Protein AF-A0A2N2STQ4-F1 (afdb_monomer_lite)

pLDDT: mean 77.31, std 19.45, range [39.5, 97.75]

Radius of gyration: 20.81 Å; chains: 1; bounding box: 50×50×34 Å

Foldseek 3Di:
DDPVVVVVVVVVCCVVVVVVVVVVVVVVVVVVVVPPDPPDPPPDPPDDDDDDDPVPDDDDDFDAQDPPPHTPPDDDDDDDDPPPCSLVVVLVVQVQQQVQHADPVRHTGHHDHDDDDDPPDDCVPRVDDD

Structure (mmCIF, N/CA/C/O backbone):
data_AF-A0A2N2STQ4-F1
#
_entry.id   AF-A0A2N2STQ4-F1
#
loop_
_atom_site.group_PDB
_atom_site.id
_atom_site.type_symbol
_atom_site.label_atom_id
_atom_site.label_alt_id
_atom_site.label_comp_id
_atom_site.label_asym_id
_atom_site.label_entity_id
_atom_site.label_seq_id
_atom_site.pdbx_PDB_ins_code
_atom_site.Cartn_x
_atom_site.Cartn_y
_atom_site.Cartn_z
_atom_site.occupancy
_atom_site.B_iso_or_equiv
_atom_site.auth_seq_id
_atom_site.auth_comp_id
_atom_site.auth_asym_id
_atom_site.auth_atom_id
_atom_site.pdbx_PDB_model_num
ATOM 1 N N . MET A 1 1 ? -26.794 -13.808 -22.632 1.00 52.00 1 MET A N 1
ATOM 2 C CA . MET A 1 1 ? -25.590 -14.658 -22.527 1.00 52.00 1 MET A CA 1
ATOM 3 C C . MET A 1 1 ? -26.031 -16.034 -22.057 1.00 52.00 1 MET A C 1
ATOM 5 O O . MET A 1 1 ? -26.912 -16.090 -21.203 1.00 52.00 1 MET A O 1
ATOM 9 N N . LYS A 1 2 ? -25.560 -17.119 -22.675 1.00 58.38 2 LYS A N 1
ATOM 10 C CA . LYS A 1 2 ? -26.014 -18.488 -22.377 1.00 58.38 2 LYS A CA 1
ATOM 11 C C . LYS A 1 2 ? -25.131 -19.092 -21.279 1.00 58.38 2 LYS A C 1
ATOM 13 O O . LYS A 1 2 ? -23.973 -18.729 -21.148 1.00 58.38 2 LYS A O 1
ATOM 18 N N . LYS A 1 3 ? -25.666 -20.034 -20.495 1.00 57.56 3 LYS A N 1
ATOM 19 C CA . LYS A 1 3 ? -24.936 -20.722 -19.407 1.00 57.56 3 LYS A CA 1
ATOM 20 C C . LYS A 1 3 ? -23.602 -21.338 -19.869 1.00 57.56 3 LYS A C 1
ATOM 22 O O . LYS A 1 3 ? -22.612 -21.254 -19.160 1.00 57.56 3 LYS A O 1
ATOM 27 N N . GLN A 1 4 ? -23.583 -21.865 -21.092 1.00 66.12 4 GLN A N 1
ATOM 28 C CA . GLN A 1 4 ? -22.392 -22.442 -21.725 1.00 66.12 4 GLN A CA 1
ATOM 29 C C . GLN A 1 4 ? -21.242 -21.431 -21.881 1.00 66.12 4 GLN A C 1
ATOM 31 O O . GLN A 1 4 ? -20.084 -21.822 -21.799 1.00 66.12 4 GLN A O 1
ATOM 36 N N . ASP A 1 5 ? -21.555 -20.140 -22.033 1.00 66.00 5 ASP A N 1
ATOM 37 C CA . ASP A 1 5 ? -20.549 -19.080 -22.162 1.00 66.00 5 ASP A CA 1
ATOM 38 C C . ASP A 1 5 ? -19.844 -18.817 -20.814 1.00 66.00 5 ASP A C 1
ATOM 40 O O . ASP A 1 5 ? -18.651 -18.526 -20.780 1.00 66.00 5 ASP A O 1
ATOM 44 N N . TYR A 1 6 ? -20.565 -18.961 -19.691 1.00 62.28 6 TYR A N 1
ATOM 45 C CA . TYR A 1 6 ? -20.003 -18.820 -18.342 1.00 62.28 6 TYR A CA 1
ATOM 46 C C . TYR A 1 6 ? -19.115 -19.997 -17.958 1.00 62.28 6 TYR A C 1
ATOM 48 O O . TYR A 1 6 ? -18.036 -19.787 -17.413 1.00 62.28 6 TYR A O 1
ATOM 56 N N . ASP A 1 7 ? -19.564 -21.218 -18.247 1.00 62.47 7 ASP A N 1
ATOM 57 C CA . ASP A 1 7 ? -18.818 -22.428 -17.901 1.00 62.47 7 ASP A CA 1
ATOM 58 C C . ASP A 1 7 ? -17.476 -22.468 -18.661 1.00 62.47 7 ASP A C 1
ATOM 60 O O . ASP A 1 7 ? -16.446 -22.808 -18.084 1.00 62.47 7 ASP A O 1
ATOM 64 N N . HIS A 1 8 ? -17.464 -22.021 -19.923 1.00 59.31 8 HIS A N 1
ATOM 65 C CA . HIS A 1 8 ? -16.242 -21.881 -20.719 1.00 59.31 8 HIS A CA 1
ATOM 66 C C . HIS A 1 8 ? -15.305 -20.788 -20.179 1.00 59.31 8 HIS A C 1
ATOM 68 O O . HIS A 1 8 ? -14.098 -20.995 -20.111 1.00 59.31 8 HIS A O 1
ATOM 74 N N . PHE A 1 9 ? -15.843 -19.631 -19.777 1.00 59.94 9 PHE A N 1
ATOM 75 C CA . PHE A 1 9 ? -15.049 -18.534 -19.210 1.00 59.94 9 PHE A CA 1
ATOM 76 C C . PHE A 1 9 ? -14.458 -18.880 -17.833 1.00 59.94 9 PHE A C 1
ATOM 78 O O . PHE A 1 9 ? -13.322 -18.531 -17.530 1.00 59.94 9 PHE A O 1
ATOM 85 N N . ALA A 1 10 ? -15.213 -19.588 -16.991 1.00 57.41 10 ALA A N 1
ATOM 86 C CA . ALA A 1 10 ? -14.730 -20.054 -15.695 1.00 57.41 10 ALA A CA 1
ATOM 87 C C . ALA A 1 10 ? -13.633 -21.122 -15.844 1.00 57.41 10 ALA A C 1
ATOM 89 O O . ALA A 1 10 ? -12.653 -21.082 -15.105 1.00 57.41 10 ALA A O 1
ATOM 90 N N . ALA A 1 11 ? -13.771 -22.031 -16.816 1.00 57.22 11 ALA A N 1
ATOM 91 C CA . ALA A 1 11 ? -12.744 -23.023 -17.126 1.00 57.22 11 ALA A CA 1
ATOM 92 C C . ALA A 1 11 ? -11.460 -22.373 -17.665 1.00 57.22 11 ALA A C 1
ATOM 94 O O . ALA A 1 11 ? -10.374 -22.711 -17.203 1.00 57.22 11 ALA A O 1
ATOM 95 N N . SER A 1 12 ? -11.574 -21.385 -18.563 1.00 59.03 12 SER A N 1
ATOM 96 C CA . SER A 1 12 ? -10.399 -20.675 -19.084 1.00 59.03 12 SER A CA 1
ATOM 97 C C . SER A 1 12 ? -9.671 -19.873 -18.003 1.00 59.03 12 SER A C 1
ATOM 99 O O . SER A 1 12 ? -8.452 -19.802 -18.021 1.00 59.03 12 SER A O 1
ATOM 101 N N . LEU A 1 13 ? -10.392 -19.309 -17.025 1.00 53.03 13 LEU A N 1
ATOM 102 C CA . LEU A 1 13 ? -9.774 -18.610 -15.893 1.00 53.03 13 LEU A CA 1
ATOM 103 C C . LEU A 1 13 ? -8.970 -19.542 -14.978 1.00 53.03 13 LEU A C 1
ATOM 105 O O . LEU A 1 13 ? -7.939 -19.124 -14.461 1.00 53.03 13 LEU A O 1
ATOM 109 N N . ASP A 1 14 ? -9.430 -20.774 -14.754 1.00 56.66 14 ASP A N 1
ATOM 110 C CA . ASP A 1 14 ? -8.704 -21.760 -13.940 1.00 56.66 14 ASP A CA 1
ATOM 111 C C . ASP A 1 14 ? -7.473 -22.312 -14.680 1.00 56.66 14 ASP A C 1
ATOM 113 O O . ASP A 1 14 ? -6.420 -22.505 -14.068 1.00 56.66 14 ASP A O 1
ATOM 117 N N . GLU A 1 15 ? -7.572 -22.489 -16.005 1.00 64.75 15 GLU A N 1
ATOM 118 C CA . GLU A 1 15 ? -6.439 -22.843 -16.870 1.00 64.75 15 GLU A CA 1
ATOM 119 C C . GLU A 1 15 ? -5.387 -21.722 -16.924 1.00 64.75 15 GLU A C 1
ATOM 121 O O . GLU A 1 15 ? -4.203 -21.994 -16.716 1.00 64.75 15 GLU A O 1
ATOM 126 N N . ASP A 1 16 ? -5.811 -20.468 -17.115 1.00 58.09 16 ASP A N 1
ATOM 127 C CA . ASP A 1 16 ? -4.925 -19.298 -17.182 1.00 58.09 16 ASP A CA 1
ATOM 128 C C . ASP A 1 16 ? -4.283 -18.975 -15.824 1.00 58.09 16 ASP A C 1
ATOM 130 O O . ASP A 1 16 ? -3.111 -18.605 -15.753 1.00 58.09 16 ASP A O 1
ATOM 134 N N . ALA A 1 17 ? -5.032 -19.114 -14.726 1.00 56.28 17 ALA A N 1
ATOM 135 C CA . ALA A 1 17 ? -4.533 -18.838 -13.379 1.00 56.28 17 ALA A CA 1
ATOM 136 C C . ALA A 1 17 ? -3.776 -20.027 -12.757 1.00 56.28 17 ALA A C 1
ATOM 138 O O . ALA A 1 17 ? -3.141 -19.872 -11.710 1.00 56.28 17 ALA A O 1
ATOM 139 N N . GLY A 1 18 ? -3.849 -21.219 -13.364 1.00 48.47 18 GLY A N 1
ATOM 140 C CA . GLY A 1 18 ? -3.176 -22.431 -12.897 1.00 48.47 18 GLY A CA 1
ATOM 141 C C . GLY A 1 18 ? -3.573 -22.866 -11.480 1.00 48.47 18 GLY A C 1
ATOM 142 O O . GLY A 1 18 ? -2.805 -23.576 -10.823 1.00 48.47 18 GLY A O 1
ATOM 143 N N . ILE A 1 19 ? -4.742 -22.446 -10.982 1.00 56.47 19 ILE A N 1
ATOM 144 C CA . ILE A 1 19 ? -5.133 -22.591 -9.569 1.00 56.47 19 ILE A CA 1
ATOM 145 C C . ILE A 1 19 ? -5.331 -24.068 -9.224 1.00 56.47 19 ILE A C 1
ATOM 147 O O . ILE A 1 19 ? -4.761 -24.545 -8.239 1.00 56.47 19 ILE A O 1
ATOM 151 N N . ALA A 1 20 ? -6.043 -24.830 -10.058 1.00 53.09 20 ALA A N 1
ATOM 152 C CA . ALA A 1 20 ? -6.180 -26.276 -9.877 1.00 53.09 20 ALA A CA 1
ATOM 153 C C . ALA A 1 20 ? -4.830 -27.020 -9.913 1.00 53.09 20 ALA A C 1
ATOM 155 O O . ALA A 1 20 ? -4.605 -27.957 -9.138 1.00 53.09 20 ALA A O 1
ATOM 156 N N . GLY A 1 21 ? -3.898 -26.588 -10.771 1.00 51.28 21 GLY A N 1
ATOM 157 C CA . GLY A 1 21 ? -2.543 -27.143 -10.851 1.00 51.28 21 GLY A CA 1
ATOM 158 C C . GLY A 1 21 ? -1.722 -26.880 -9.585 1.00 51.28 21 GLY A C 1
ATOM 159 O O . GLY A 1 21 ? -1.088 -27.796 -9.053 1.00 51.28 21 GLY A O 1
ATOM 160 N N . ALA A 1 22 ? -1.793 -25.656 -9.057 1.00 50.97 22 ALA A N 1
ATOM 161 C CA . ALA A 1 22 ? -1.148 -25.248 -7.810 1.00 50.97 22 ALA A CA 1
ATOM 162 C C . ALA A 1 22 ? -1.750 -25.955 -6.582 1.00 50.97 22 ALA A C 1
ATOM 164 O O . ALA A 1 22 ? -1.019 -26.416 -5.707 1.00 50.97 22 ALA A O 1
ATOM 165 N N . MET A 1 23 ? -3.072 -26.131 -6.527 1.00 53.09 23 MET A N 1
ATOM 166 C CA . MET A 1 23 ? -3.727 -26.902 -5.464 1.00 53.09 23 MET A CA 1
ATOM 167 C C . MET A 1 23 ? -3.295 -28.374 -5.477 1.00 53.09 23 MET A C 1
ATOM 169 O O . MET A 1 23 ? -3.001 -28.946 -4.425 1.00 53.09 23 MET A O 1
ATOM 173 N N . ASN A 1 24 ? -3.196 -28.984 -6.661 1.00 50.19 24 ASN A N 1
ATOM 174 C CA . ASN A 1 24 ? -2.766 -30.374 -6.806 1.00 50.19 24 ASN A CA 1
ATOM 175 C C . ASN A 1 24 ? -1.285 -30.585 -6.457 1.00 50.19 24 ASN A C 1
ATOM 177 O O . ASN A 1 24 ? -0.946 -31.638 -5.905 1.00 50.19 24 ASN A O 1
ATOM 181 N N . SER A 1 25 ? -0.412 -29.609 -6.731 1.00 48.22 25 SER A N 1
ATOM 182 C CA . SER A 1 25 ? 1.014 -29.668 -6.381 1.00 48.22 25 SER A CA 1
ATOM 183 C C . SER A 1 25 ? 1.257 -29.445 -4.884 1.00 48.22 25 SER A C 1
ATOM 185 O O . SER A 1 25 ? 2.031 -30.189 -4.278 1.00 48.22 25 SER A O 1
ATOM 187 N N . VAL A 1 26 ? 0.519 -28.528 -4.248 1.00 55.16 26 VAL A N 1
ATOM 188 C CA . VAL A 1 26 ? 0.506 -28.348 -2.785 1.00 55.16 26 VAL A CA 1
ATOM 189 C C . VAL A 1 26 ? -0.027 -29.606 -2.094 1.00 55.16 26 VAL A C 1
ATOM 191 O O . VAL A 1 26 ? 0.581 -30.095 -1.142 1.00 55.16 26 VAL A O 1
ATOM 194 N N . ALA A 1 27 ? -1.101 -30.206 -2.616 1.00 51.91 27 ALA A N 1
ATOM 195 C CA . ALA A 1 27 ? -1.614 -31.479 -2.115 1.00 51.91 27 ALA A CA 1
ATOM 196 C C . ALA A 1 27 ? -0.617 -32.636 -2.326 1.00 51.91 27 ALA A C 1
ATOM 198 O O . ALA A 1 27 ? -0.540 -33.535 -1.492 1.00 51.91 27 ALA A O 1
ATOM 199 N N . ALA A 1 28 ? 0.175 -32.629 -3.406 1.00 50.25 28 ALA A N 1
ATOM 200 C CA . ALA A 1 28 ? 1.233 -33.617 -3.636 1.00 50.25 28 ALA A CA 1
ATOM 201 C C . ALA A 1 28 ? 2.385 -33.490 -2.630 1.00 50.25 28 ALA A C 1
ATOM 203 O O . ALA A 1 28 ? 2.851 -34.507 -2.118 1.00 50.25 28 ALA A O 1
ATOM 204 N N . HIS A 1 29 ? 2.784 -32.262 -2.291 1.00 45.44 29 HIS A N 1
ATOM 205 C CA . HIS A 1 29 ? 3.788 -31.991 -1.258 1.00 45.44 29 HIS A CA 1
ATOM 206 C C . HIS A 1 29 ? 3.279 -32.316 0.159 1.00 45.44 29 HIS A C 1
ATOM 208 O O . HIS A 1 29 ? 4.035 -32.788 1.004 1.00 45.44 29 HIS A O 1
ATOM 214 N N . ALA A 1 30 ? 1.979 -32.140 0.417 1.00 47.66 30 ALA A N 1
ATOM 215 C CA . ALA A 1 30 ? 1.341 -32.563 1.666 1.00 47.66 30 ALA A CA 1
ATOM 216 C C . ALA A 1 30 ? 1.257 -34.099 1.806 1.00 47.66 30 ALA A C 1
ATOM 218 O O . ALA A 1 30 ? 1.317 -34.636 2.913 1.00 47.66 30 ALA A O 1
ATOM 219 N N . ARG A 1 31 ? 1.167 -34.832 0.685 1.00 46.62 31 ARG A N 1
ATOM 220 C CA . ARG A 1 31 ? 1.199 -36.306 0.676 1.00 46.62 31 ARG A CA 1
ATOM 221 C C . ARG A 1 31 ? 2.585 -36.873 1.000 1.00 46.62 31 ARG A C 1
ATOM 223 O O . ARG A 1 31 ? 2.652 -37.947 1.593 1.00 46.62 31 ARG A O 1
ATOM 230 N N . SER A 1 32 ? 3.681 -36.175 0.677 1.00 47.12 32 SER A N 1
ATOM 231 C CA . SER A 1 32 ? 5.038 -36.621 1.044 1.00 47.12 32 SER A CA 1
ATOM 232 C C . SER A 1 32 ? 5.381 -36.394 2.520 1.00 47.12 32 SER A C 1
ATOM 234 O O . SER A 1 32 ? 6.310 -37.015 3.026 1.00 47.12 32 SER A O 1
ATOM 236 N N . THR A 1 33 ? 4.629 -35.544 3.228 1.00 48.56 33 THR A N 1
ATOM 237 C CA . THR A 1 33 ? 4.823 -35.235 4.657 1.00 48.56 33 THR A CA 1
ATOM 238 C C . THR A 1 33 ? 3.917 -36.037 5.602 1.00 48.56 33 THR A C 1
ATOM 240 O O . THR A 1 33 ? 3.889 -35.769 6.799 1.00 48.56 33 THR A O 1
ATOM 243 N N . GLY A 1 34 ? 3.206 -37.062 5.111 1.00 39.50 34 GLY A N 1
ATOM 244 C CA . GLY A 1 34 ? 2.433 -37.984 5.957 1.00 39.50 34 GLY A CA 1
ATOM 245 C C . GLY A 1 34 ? 1.131 -37.409 6.534 1.00 39.50 34 GLY A C 1
ATOM 246 O O . GLY A 1 34 ? 0.501 -38.045 7.381 1.00 39.50 34 GLY A O 1
ATOM 247 N N . ALA A 1 35 ? 0.683 -36.239 6.072 1.00 47.78 35 ALA A N 1
ATOM 248 C CA . ALA A 1 35 ? -0.603 -35.677 6.466 1.00 47.78 35 ALA A CA 1
ATOM 249 C C . ALA A 1 35 ? -1.740 -36.401 5.723 1.00 47.78 35 ALA A C 1
ATOM 251 O O . ALA A 1 35 ? -2.082 -36.083 4.584 1.00 47.78 35 ALA A O 1
ATOM 252 N N . THR A 1 36 ? -2.333 -37.402 6.376 1.00 42.22 36 THR A N 1
ATOM 253 C CA . THR A 1 36 ? -3.491 -38.146 5.855 1.00 42.22 36 THR A CA 1
ATOM 254 C C . THR A 1 36 ? -4.761 -37.309 6.047 1.00 42.22 36 THR A C 1
ATOM 256 O O . THR A 1 36 ? -5.548 -37.545 6.958 1.00 42.22 36 THR A O 1
ATOM 259 N N . GLY A 1 37 ? -4.943 -36.278 5.222 1.00 45.06 37 GLY A N 1
ATOM 260 C CA . GLY A 1 37 ? -6.197 -35.529 5.148 1.00 45.06 37 GLY A CA 1
ATOM 261 C C . GLY A 1 37 ? -7.219 -36.300 4.317 1.00 45.06 37 GLY A C 1
ATOM 262 O O . GLY A 1 37 ? -7.066 -36.416 3.103 1.00 45.06 37 GLY A O 1
ATOM 263 N N . GLN A 1 38 ? -8.253 -36.849 4.956 1.00 47.50 38 GLN A N 1
ATOM 264 C CA . GLN A 1 38 ? -9.414 -37.402 4.256 1.00 47.50 38 GLN A CA 1
ATOM 265 C C . GLN A 1 38 ? -10.209 -36.251 3.623 1.00 47.50 38 GLN A C 1
ATOM 267 O O . GLN A 1 38 ? -10.917 -35.526 4.317 1.00 47.50 38 GLN A O 1
ATOM 272 N N . PHE A 1 39 ? -10.103 -36.071 2.306 1.00 51.72 39 PHE A N 1
ATOM 273 C CA . PHE A 1 39 ? -11.025 -35.216 1.559 1.00 51.72 39 PHE A CA 1
ATOM 274 C C . PHE A 1 39 ? -12.331 -35.992 1.364 1.00 51.72 39 PHE A C 1
ATOM 276 O O . PHE A 1 39 ? -12.400 -36.914 0.551 1.00 51.72 39 PHE A O 1
ATOM 283 N N . GLY A 1 40 ? -13.337 -35.677 2.182 1.00 48.97 40 GLY A N 1
ATOM 284 C CA . GLY A 1 40 ? -14.654 -36.304 2.118 1.00 48.97 40 GLY A CA 1
ATOM 285 C C . GLY A 1 40 ? -15.328 -36.084 0.762 1.00 48.97 40 GLY A C 1
ATOM 286 O O . GLY A 1 40 ? -15.299 -34.989 0.208 1.00 48.97 40 GLY A O 1
ATOM 287 N N . THR A 1 41 ? -15.962 -37.133 0.243 1.00 50.38 41 THR A N 1
ATOM 288 C CA . THR A 1 41 ? -16.785 -37.138 -0.977 1.00 50.38 41 THR A CA 1
ATOM 289 C C . THR A 1 41 ? -18.198 -36.607 -0.715 1.00 50.38 41 THR A C 1
ATOM 291 O O . THR A 1 41 ? -19.174 -37.176 -1.202 1.00 50.38 41 THR A O 1
ATOM 294 N N . GLU A 1 42 ? -18.340 -35.567 0.107 1.00 58.34 42 GLU A N 1
ATOM 295 C CA . GLU A 1 42 ? -19.655 -34.981 0.370 1.00 58.34 42 GLU A CA 1
ATOM 296 C C . GLU A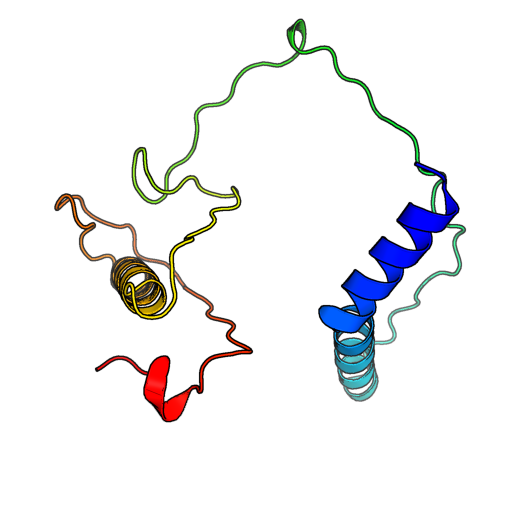 1 42 ? -20.103 -34.156 -0.847 1.00 58.34 42 GLU A C 1
ATOM 298 O O . GLU A 1 42 ? -19.310 -33.374 -1.386 1.00 58.34 42 GLU A O 1
ATOM 303 N N . PRO A 1 43 ? -21.349 -34.331 -1.326 1.00 60.41 43 PRO A N 1
ATOM 304 C CA . PRO A 1 43 ? -21.854 -33.597 -2.474 1.00 60.41 43 PRO A CA 1
ATOM 305 C C . PRO A 1 43 ? -21.781 -32.093 -2.204 1.00 60.41 43 PRO A C 1
ATOM 307 O O . PRO A 1 43 ? -22.294 -31.602 -1.198 1.00 60.41 43 PRO A O 1
ATOM 310 N N . LEU A 1 44 ? -21.138 -31.372 -3.128 1.00 59.91 44 LEU A N 1
ATOM 311 C CA . LEU A 1 44 ? -20.975 -29.922 -3.057 1.00 59.91 44 LEU A CA 1
ATOM 312 C C . LEU A 1 44 ? -22.338 -29.259 -2.789 1.00 59.91 44 LEU A C 1
ATOM 314 O O . LEU A 1 44 ? -23.307 -29.555 -3.502 1.00 59.91 44 LEU A O 1
ATOM 318 N N . PRO A 1 45 ? -22.446 -28.386 -1.770 1.00 72.00 45 PRO A N 1
ATOM 319 C CA . PRO A 1 45 ? -23.703 -27.732 -1.443 1.00 72.00 45 PRO A CA 1
ATOM 320 C C . PRO A 1 45 ? -24.241 -26.993 -2.671 1.00 72.00 45 PRO A C 1
ATOM 322 O O . PRO A 1 45 ? -23.497 -26.320 -3.387 1.00 72.00 45 PRO A O 1
ATOM 325 N N . LYS A 1 46 ? -25.549 -27.132 -2.925 1.00 75.12 46 LYS A N 1
ATOM 326 C CA . LYS A 1 46 ? -26.225 -26.429 -4.024 1.00 75.12 46 LYS A CA 1
ATOM 327 C C . LYS A 1 46 ? -25.955 -24.931 -3.899 1.00 75.12 46 LYS A C 1
ATOM 329 O O . LYS A 1 46 ? -26.231 -24.335 -2.856 1.00 75.12 46 LYS A O 1
ATOM 334 N N . SER A 1 47 ? -25.440 -24.326 -4.968 1.00 81.69 47 SER A N 1
ATOM 335 C CA . SER A 1 47 ? -25.216 -22.886 -5.033 1.00 81.69 47 SER A CA 1
ATOM 336 C C . SER A 1 47 ? -26.549 -22.163 -4.844 1.00 81.69 47 SER A C 1
ATOM 338 O O . SER A 1 47 ? -27.460 -22.255 -5.665 1.00 81.69 47 SER A O 1
ATOM 340 N N . THR A 1 48 ? -26.677 -21.484 -3.708 1.00 86.12 48 THR A N 1
ATOM 341 C CA . THR A 1 48 ? -27.883 -20.753 -3.320 1.00 86.12 48 THR A CA 1
ATOM 342 C C . THR A 1 48 ? -27.509 -19.286 -3.162 1.00 86.12 48 THR A C 1
ATOM 344 O O . THR A 1 48 ? -26.435 -18.976 -2.650 1.00 86.12 48 THR A O 1
ATOM 347 N N . VAL A 1 49 ? -28.372 -18.377 -3.612 1.00 87.19 49 VAL A N 1
ATOM 348 C CA . VAL A 1 49 ? -28.173 -16.941 -3.393 1.00 87.19 49 VAL A CA 1
ATOM 349 C C . VAL A 1 49 ? -28.710 -16.591 -2.010 1.00 87.19 49 VAL A C 1
ATOM 351 O O . VAL A 1 49 ? -29.882 -16.833 -1.725 1.00 87.19 49 VAL A O 1
ATOM 354 N N . VAL A 1 50 ? -27.859 -16.018 -1.162 1.00 88.31 50 VAL A N 1
ATOM 355 C CA . VAL A 1 50 ? -28.266 -15.436 0.121 1.00 88.31 50 VAL A CA 1
ATOM 356 C C . VAL A 1 50 ? -28.531 -13.951 -0.107 1.00 88.31 50 VAL A C 1
ATOM 358 O O . VAL A 1 50 ? -27.649 -13.229 -0.567 1.00 88.31 50 VAL A O 1
ATOM 361 N N . LEU A 1 51 ? -29.754 -13.505 0.180 1.00 91.00 51 LEU A N 1
ATOM 362 C CA . LEU A 1 51 ? -30.140 -12.097 0.116 1.00 91.00 51 LEU A CA 1
ATOM 363 C C . LEU A 1 51 ? -30.240 -11.543 1.535 1.00 91.00 51 LEU A C 1
ATOM 365 O O . LEU A 1 51 ? -30.927 -12.121 2.374 1.00 91.00 51 LEU A O 1
ATOM 369 N N . THR A 1 52 ? -29.606 -10.398 1.768 1.00 91.88 52 THR A N 1
ATOM 370 C CA . THR A 1 52 ? -29.697 -9.654 3.028 1.00 91.88 52 THR A CA 1
ATOM 371 C C . THR A 1 52 ? -30.182 -8.244 2.720 1.00 91.88 52 THR A C 1
ATOM 373 O O . THR A 1 52 ? -29.661 -7.597 1.810 1.00 91.88 52 THR A O 1
ATOM 376 N N . CYS A 1 53 ? -31.190 -7.763 3.448 1.00 93.44 53 CYS A N 1
ATOM 377 C CA . CYS A 1 53 ? -31.660 -6.390 3.300 1.00 93.44 53 CYS A CA 1
ATOM 378 C C . CYS A 1 53 ? -30.615 -5.428 3.876 1.00 93.44 53 CYS A C 1
ATOM 380 O O . CYS A 1 53 ? -30.186 -5.581 5.016 1.00 93.44 53 CYS A O 1
ATOM 382 N N . GLY A 1 54 ? -30.226 -4.407 3.109 1.00 90.88 54 GLY A N 1
ATOM 383 C CA . GLY A 1 54 ? -29.254 -3.414 3.573 1.00 90.88 54 GLY A CA 1
ATOM 384 C C . GLY A 1 54 ? -29.728 -2.599 4.782 1.00 90.88 54 GLY A C 1
ATOM 385 O O . GLY A 1 54 ? -28.895 -2.107 5.532 1.00 90.88 54 GLY A O 1
ATOM 386 N N . ALA A 1 55 ? -31.045 -2.488 4.999 1.00 94.38 55 ALA A N 1
ATOM 387 C CA . ALA A 1 55 ? -31.611 -1.798 6.161 1.00 94.38 55 ALA A CA 1
ATOM 388 C C . ALA A 1 55 ? -31.363 -2.540 7.488 1.00 94.38 55 ALA A C 1
ATOM 390 O O . ALA A 1 55 ? -31.398 -1.912 8.542 1.00 94.38 55 ALA A O 1
ATOM 391 N N . ASP A 1 56 ? -31.081 -3.845 7.426 1.00 94.56 56 ASP A N 1
ATOM 392 C CA . ASP A 1 56 ? -30.804 -4.682 8.598 1.00 94.56 56 ASP A CA 1
ATOM 393 C C . ASP A 1 56 ? -29.299 -4.744 8.927 1.00 94.56 56 ASP A C 1
ATOM 395 O O . ASP A 1 56 ? -28.888 -5.431 9.863 1.00 94.56 56 ASP A O 1
ATOM 399 N N . LEU A 1 57 ? -28.457 -4.053 8.149 1.00 93.31 57 LEU A N 1
ATOM 400 C CA . LEU A 1 57 ? -27.008 -4.024 8.330 1.00 93.31 57 LEU A CA 1
ATOM 401 C C . LEU A 1 57 ? -26.580 -2.782 9.113 1.00 93.31 57 LEU A C 1
ATOM 403 O O . LEU A 1 57 ? -26.923 -1.655 8.760 1.00 93.31 57 LEU A O 1
ATOM 407 N N . THR A 1 58 ? -25.741 -2.984 10.127 1.00 94.19 58 THR A N 1
ATOM 408 C CA . THR A 1 58 ? -25.061 -1.893 10.831 1.00 94.19 58 THR A CA 1
ATOM 409 C C . THR A 1 58 ? -23.730 -1.601 10.137 1.00 94.19 58 THR A C 1
ATOM 411 O O . THR A 1 58 ? -22.900 -2.506 10.040 1.00 94.19 58 THR A O 1
ATOM 414 N N . PRO A 1 59 ? -23.482 -0.369 9.657 1.00 91.06 59 PRO A N 1
ATOM 415 C CA . PRO A 1 59 ? -22.184 -0.003 9.107 1.00 91.06 59 PRO A CA 1
ATOM 416 C C . PRO A 1 59 ? -21.085 -0.122 10.163 1.00 91.06 59 PRO A C 1
ATOM 418 O O . PRO A 1 59 ? -21.213 0.407 11.268 1.00 91.06 59 PRO A O 1
ATOM 421 N N . GLU A 1 60 ? -19.984 -0.772 9.804 1.00 92.12 60 GLU A N 1
ATOM 422 C CA . GLU A 1 60 ? -18.792 -0.851 10.644 1.00 92.12 60 GLU A CA 1
ATOM 423 C C . GLU A 1 60 ? -17.727 0.138 10.154 1.00 92.12 60 GLU A C 1
ATOM 425 O O . GLU A 1 60 ? -17.596 0.359 8.944 1.00 92.12 60 GLU A O 1
ATOM 430 N N . PRO A 1 61 ? -16.947 0.745 11.066 1.00 93.00 61 PRO A N 1
ATOM 431 C CA . PRO A 1 61 ? -15.858 1.624 10.674 1.00 93.00 61 PRO A CA 1
ATOM 432 C C . PRO A 1 61 ? -14.798 0.846 9.894 1.00 93.00 61 PRO A C 1
ATOM 434 O O . PRO A 1 61 ? -14.393 -0.256 10.272 1.00 93.00 61 PRO A O 1
ATOM 437 N N . VAL A 1 62 ? -14.308 1.449 8.811 1.00 95.06 62 VAL A N 1
ATOM 438 C CA . VAL A 1 62 ? -13.201 0.882 8.043 1.00 95.06 62 VAL A CA 1
ATOM 439 C C . VAL A 1 62 ? -11.940 0.915 8.901 1.00 95.06 62 VAL A C 1
ATOM 441 O O . VAL A 1 62 ? -11.546 1.962 9.413 1.00 95.06 62 VAL A O 1
ATOM 444 N N . GLN A 1 63 ? -11.301 -0.241 9.051 1.00 96.12 63 GLN A N 1
ATOM 445 C CA . GLN A 1 63 ? -9.970 -0.327 9.635 1.00 96.12 63 GLN A CA 1
ATOM 446 C C . GLN A 1 63 ? -8.939 -0.069 8.539 1.00 96.12 63 GLN A C 1
ATOM 448 O O . GLN A 1 63 ? -8.997 -0.684 7.475 1.00 96.12 63 GLN A O 1
ATOM 453 N N . TRP A 1 64 ? -7.995 0.830 8.794 1.00 95.75 64 TRP A N 1
ATOM 454 C CA . TRP A 1 64 ? -7.031 1.286 7.797 1.00 95.75 64 TRP A CA 1
ATOM 455 C C . TRP A 1 64 ? -5.616 0.839 8.146 1.00 95.75 64 TRP A C 1
ATOM 457 O O . TRP A 1 64 ? -5.191 0.937 9.294 1.00 95.75 64 TRP A O 1
ATOM 467 N N . LEU A 1 65 ? -4.876 0.399 7.131 1.00 96.12 65 LEU A N 1
ATOM 468 C CA . LEU A 1 65 ? -3.422 0.276 7.174 1.00 96.12 65 LEU A CA 1
ATOM 469 C C . LEU A 1 65 ? -2.775 1.644 6.905 1.00 96.12 65 LEU A C 1
ATOM 471 O O . LEU A 1 65 ? -1.878 2.069 7.630 1.00 96.12 65 LEU A O 1
ATOM 475 N N . TRP A 1 66 ? -3.288 2.344 5.890 1.00 96.94 66 TRP A N 1
ATOM 476 C CA . TRP A 1 66 ? -2.987 3.739 5.577 1.00 96.94 66 TRP A CA 1
ATOM 477 C C . TRP A 1 66 ? -4.322 4.486 5.447 1.00 96.94 66 TRP A C 1
ATOM 479 O O . TRP A 1 66 ? -5.105 4.119 4.562 1.00 96.94 66 TRP A O 1
ATOM 489 N N . PRO A 1 67 ? -4.629 5.453 6.339 1.00 95.38 67 PRO A N 1
ATOM 490 C CA . PRO A 1 67 ? -5.900 6.177 6.324 1.00 95.38 67 PRO A CA 1
ATOM 491 C C . PRO A 1 67 ? -6.303 6.667 4.934 1.00 95.38 67 PRO A C 1
ATOM 493 O O . PRO A 1 67 ? -5.484 7.243 4.230 1.00 95.38 67 PRO A O 1
ATOM 496 N N . ASP A 1 68 ? -7.550 6.397 4.549 1.00 94.69 68 ASP A N 1
ATOM 497 C CA . ASP A 1 68 ? -8.176 6.785 3.275 1.00 94.69 68 ASP A CA 1
ATOM 498 C C 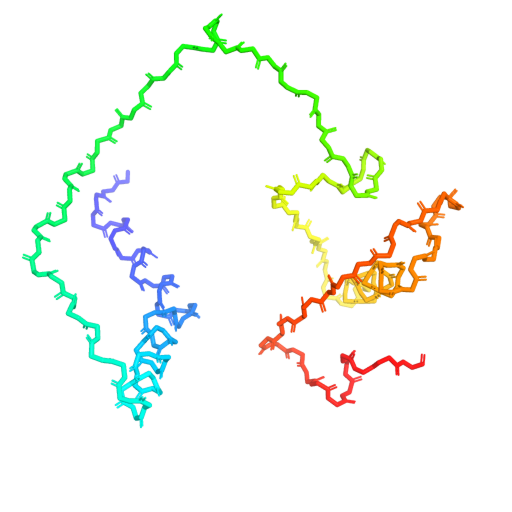. ASP A 1 68 ? -7.554 6.195 1.988 1.00 94.69 68 ASP A C 1
ATOM 500 O O . ASP A 1 68 ? -8.077 6.427 0.898 1.00 94.69 68 ASP A O 1
ATOM 504 N N . TRP A 1 69 ? -6.499 5.374 2.095 1.00 95.62 69 TRP A N 1
ATOM 505 C CA . TRP A 1 69 ? -5.797 4.775 0.948 1.00 95.62 69 TRP A CA 1
ATOM 506 C C . TRP A 1 69 ? -5.800 3.245 0.940 1.00 95.62 69 TRP A C 1
ATOM 508 O O . TRP A 1 69 ? -6.057 2.642 -0.101 1.00 95.62 69 TRP A O 1
ATOM 518 N N . LEU A 1 70 ? -5.494 2.607 2.075 1.00 96.06 70 LEU A N 1
ATOM 519 C CA . LEU A 1 70 ? -5.342 1.151 2.178 1.00 96.06 70 LEU A CA 1
ATOM 520 C C . LEU A 1 70 ? -6.173 0.603 3.336 1.00 96.06 70 LEU A C 1
ATOM 522 O O . LEU A 1 70 ? -5.760 0.665 4.497 1.00 96.06 70 LEU A O 1
ATOM 526 N N . ALA A 1 71 ? -7.341 0.047 3.026 1.00 96.94 71 ALA A N 1
ATOM 527 C CA . ALA A 1 71 ? -8.211 -0.593 4.009 1.00 96.94 71 ALA A CA 1
ATOM 528 C C . ALA A 1 71 ? -7.738 -2.020 4.349 1.00 96.94 71 ALA A C 1
ATOM 530 O O . ALA A 1 71 ? -7.419 -2.826 3.474 1.00 96.94 71 ALA A O 1
ATOM 531 N N . LEU A 1 72 ? -7.734 -2.375 5.630 1.00 95.25 72 LEU A N 1
ATOM 532 C CA . LEU A 1 72 ? -7.402 -3.727 6.074 1.00 95.25 72 LEU A CA 1
ATOM 533 C C . LEU A 1 72 ? -8.498 -4.723 5.675 1.00 95.25 72 LEU A C 1
ATOM 535 O O . LEU A 1 72 ? -9.693 -4.433 5.749 1.00 95.25 72 LEU A O 1
ATOM 539 N N . GLY A 1 73 ? -8.081 -5.917 5.247 1.00 93.81 73 GLY A N 1
ATOM 540 C CA . GLY A 1 73 ? -8.992 -6.999 4.857 1.00 93.81 73 GLY A CA 1
ATOM 541 C C . GLY A 1 73 ? -9.790 -6.736 3.574 1.00 93.81 73 GLY A C 1
ATOM 542 O O . GLY A 1 73 ? -10.750 -7.455 3.302 1.00 93.81 73 GLY A O 1
ATOM 543 N N . LYS A 1 74 ? -9.429 -5.709 2.791 1.00 95.06 74 LYS A N 1
ATOM 544 C CA . LYS A 1 74 ? -10.063 -5.382 1.507 1.00 95.06 74 LYS A CA 1
ATOM 545 C C . LYS A 1 74 ? -9.085 -5.578 0.350 1.00 95.06 74 LYS A C 1
ATOM 547 O O . LYS A 1 74 ? -7.881 -5.364 0.488 1.00 95.06 74 LYS A O 1
ATOM 552 N N . PHE A 1 75 ? -9.617 -5.962 -0.805 1.00 95.75 75 PHE A N 1
ATOM 553 C CA . PHE A 1 75 ? -8.840 -6.097 -2.033 1.00 95.75 75 PHE A CA 1
ATOM 554 C C . PHE A 1 75 ? -8.563 -4.723 -2.657 1.00 95.75 75 PHE A C 1
ATOM 556 O O . PHE A 1 75 ? -9.479 -3.912 -2.785 1.00 95.75 75 PHE A O 1
ATOM 563 N N . HIS A 1 76 ? -7.313 -4.485 -3.058 1.00 96.19 76 HIS A N 1
ATOM 564 C CA . HIS A 1 76 ? -6.871 -3.255 -3.719 1.00 96.19 76 HIS A CA 1
ATOM 565 C C . HIS A 1 76 ? -6.190 -3.608 -5.042 1.00 96.19 76 HIS A C 1
ATOM 567 O O . HIS A 1 76 ? -5.404 -4.552 -5.100 1.00 96.19 76 HIS A O 1
ATOM 573 N N . LEU A 1 77 ? -6.468 -2.831 -6.090 1.00 95.69 77 LEU A N 1
ATOM 574 C CA . LEU A 1 77 ? -5.875 -3.004 -7.413 1.00 95.69 77 LEU A CA 1
ATOM 575 C C . LEU A 1 77 ? -5.065 -1.762 -7.788 1.00 95.69 77 LEU A C 1
ATOM 577 O O . LEU A 1 77 ? -5.624 -0.679 -7.951 1.00 95.69 77 LEU A O 1
ATOM 581 N N . LEU A 1 78 ? -3.758 -1.935 -7.981 1.00 94.56 78 LEU A N 1
ATOM 582 C CA . LEU A 1 78 ? -2.889 -0.906 -8.545 1.00 94.56 78 LEU A CA 1
ATOM 583 C C . LEU A 1 78 ? -2.773 -1.115 -10.060 1.00 94.56 78 LEU A C 1
ATOM 585 O O . LEU A 1 78 ? -2.020 -1.970 -10.521 1.00 94.56 78 LEU A O 1
ATOM 589 N N . ALA A 1 79 ? -3.530 -0.341 -10.835 1.00 94.31 79 ALA A N 1
ATOM 590 C CA . ALA A 1 79 ? -3.589 -0.451 -12.293 1.00 94.31 79 ALA A CA 1
ATOM 591 C C . ALA A 1 79 ? -2.931 0.745 -12.997 1.00 94.31 79 ALA A C 1
ATOM 593 O O . ALA A 1 79 ? -2.855 1.849 -12.464 1.00 94.31 79 ALA A O 1
ATOM 594 N N . GLY A 1 80 ? -2.458 0.521 -14.223 1.00 93.62 80 GLY A N 1
ATOM 595 C CA . GLY A 1 80 ? -1.776 1.527 -15.036 1.00 93.62 80 GLY A CA 1
ATOM 596 C C . GLY A 1 80 ? -1.005 0.891 -16.191 1.00 93.62 80 GLY A C 1
ATOM 597 O O . GLY A 1 80 ? -0.705 -0.306 -16.158 1.00 93.62 80 GLY A O 1
ATOM 598 N N . ALA A 1 81 ? -0.662 1.688 -17.203 1.00 94.31 81 ALA A N 1
ATOM 599 C CA . ALA A 1 81 ? 0.075 1.216 -18.375 1.00 94.31 81 ALA A CA 1
ATOM 600 C C . ALA A 1 81 ? 1.434 0.569 -18.001 1.00 94.31 81 ALA A C 1
ATOM 602 O O . ALA A 1 81 ? 1.966 0.812 -16.905 1.00 94.31 81 ALA A O 1
ATOM 603 N N . PRO A 1 82 ? 2.013 -0.274 -18.876 1.00 90.00 82 PRO A N 1
ATOM 604 C CA . PRO A 1 82 ? 3.371 -0.783 -18.693 1.00 90.00 82 PRO A CA 1
ATOM 605 C C . PRO A 1 82 ? 4.379 0.358 -18.475 1.00 90.00 82 PRO A C 1
ATOM 607 O O . PRO A 1 82 ? 4.241 1.437 -19.052 1.00 90.00 82 PRO A O 1
ATOM 610 N N . GLY A 1 83 ? 5.363 0.145 -17.598 1.00 89.00 83 GLY A N 1
ATOM 611 C CA . GLY A 1 83 ? 6.412 1.133 -17.308 1.00 89.00 83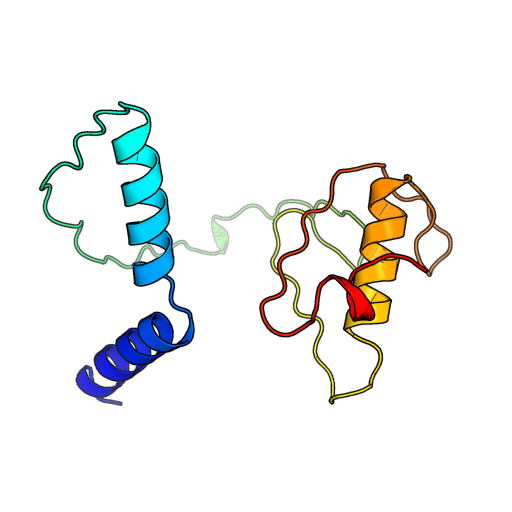 GLY A CA 1
ATOM 612 C C . GLY A 1 83 ? 6.020 2.309 -16.397 1.00 89.00 83 GLY A C 1
ATOM 613 O O . GLY A 1 83 ? 6.860 3.157 -16.130 1.00 89.00 83 GLY A O 1
ATOM 614 N N . GLN A 1 84 ? 4.791 2.368 -15.866 1.00 94.06 84 GLN A N 1
ATOM 615 C CA . GLN A 1 84 ? 4.329 3.472 -14.996 1.00 94.06 84 GLN A CA 1
ATOM 616 C C . GLN A 1 84 ? 4.661 3.293 -13.500 1.00 94.06 84 GLN A C 1
ATOM 618 O O . GLN A 1 84 ? 3.986 3.843 -12.636 1.00 94.06 84 GLN A O 1
ATOM 623 N N . GLY A 1 85 ? 5.665 2.475 -13.170 1.00 92.31 85 GLY A N 1
ATOM 624 C CA . GLY A 1 85 ? 6.162 2.351 -11.794 1.00 92.31 85 GLY A CA 1
ATOM 625 C C . GLY A 1 85 ? 5.233 1.641 -10.801 1.00 92.31 85 GLY A C 1
ATOM 626 O O . GLY A 1 85 ? 5.414 1.801 -9.600 1.00 92.31 85 GLY A O 1
ATOM 627 N N . LYS A 1 86 ? 4.259 0.838 -11.256 1.00 94.19 86 LYS A N 1
ATOM 628 C CA . LYS A 1 86 ? 3.339 0.092 -10.369 1.00 94.19 86 LYS A CA 1
ATOM 629 C C . LYS A 1 86 ? 4.090 -0.783 -9.362 1.00 94.19 86 LYS A C 1
ATOM 631 O O . LYS A 1 86 ? 3.867 -0.660 -8.162 1.00 94.19 86 LYS A O 1
ATOM 636 N N . THR A 1 87 ? 5.028 -1.597 -9.849 1.00 90.44 87 THR A N 1
ATOM 637 C CA . THR A 1 87 ? 5.879 -2.447 -9.007 1.00 90.44 87 THR A CA 1
ATOM 638 C C . THR A 1 87 ? 6.719 -1.602 -8.055 1.00 90.44 87 THR A C 1
ATOM 640 O O . THR A 1 87 ? 6.789 -1.901 -6.871 1.00 90.44 87 THR A O 1
ATOM 643 N N . THR A 1 88 ? 7.265 -0.473 -8.516 1.00 93.06 88 THR A N 1
ATOM 644 C CA . THR A 1 88 ? 8.018 0.460 -7.663 1.00 93.06 88 THR A CA 1
ATOM 645 C C . THR A 1 88 ? 7.168 1.026 -6.524 1.00 93.06 88 THR A C 1
ATOM 647 O O . THR A 1 88 ? 7.611 1.035 -5.378 1.00 93.06 88 THR A O 1
ATOM 650 N N . ILE A 1 89 ? 5.935 1.457 -6.808 1.00 94.56 89 ILE A N 1
ATOM 651 C CA . ILE A 1 89 ? 4.996 1.949 -5.792 1.00 94.56 89 ILE A CA 1
ATOM 652 C C . ILE A 1 89 ? 4.646 0.824 -4.812 1.00 94.56 89 ILE A C 1
ATOM 654 O O . ILE A 1 89 ? 4.725 1.028 -3.602 1.00 94.56 89 ILE A O 1
ATOM 658 N N . ALA A 1 90 ? 4.320 -0.371 -5.314 1.00 94.56 90 ALA A N 1
ATOM 659 C CA . ALA A 1 90 ? 4.002 -1.529 -4.482 1.00 94.56 90 ALA A CA 1
ATOM 660 C C . ALA A 1 90 ? 5.164 -1.900 -3.542 1.00 94.56 90 ALA A C 1
ATOM 662 O O . ALA A 1 90 ? 4.946 -2.090 -2.346 1.00 94.56 90 ALA A O 1
ATOM 663 N N . MET A 1 91 ? 6.401 -1.916 -4.048 1.00 94.69 91 MET A N 1
ATOM 664 C CA . ME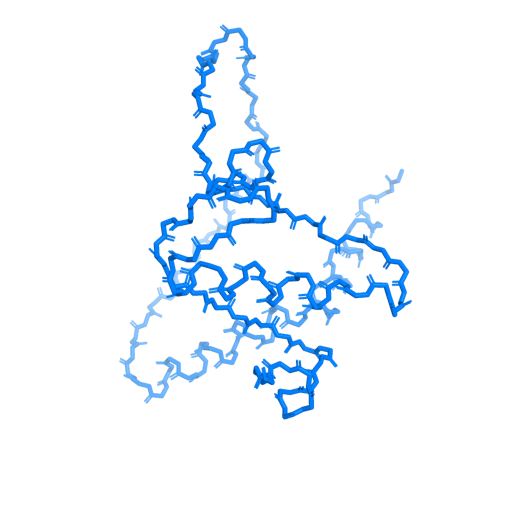T A 1 91 ? 7.605 -2.170 -3.251 1.00 94.69 91 MET A CA 1
ATOM 665 C C . MET A 1 91 ? 7.859 -1.074 -2.210 1.00 94.69 91 MET A C 1
ATOM 667 O O . MET A 1 91 ? 8.236 -1.381 -1.082 1.00 94.69 91 MET A O 1
ATOM 671 N N . GLY A 1 92 ? 7.614 0.196 -2.545 1.00 95.31 92 GLY A N 1
ATOM 672 C CA . GLY A 1 92 ? 7.724 1.305 -1.593 1.00 95.31 92 GLY A CA 1
ATOM 673 C C . GLY A 1 92 ? 6.741 1.178 -0.426 1.00 95.31 92 GLY A C 1
ATOM 674 O O . GLY A 1 92 ? 7.123 1.357 0.731 1.00 95.31 92 GLY A O 1
ATOM 675 N N . LEU A 1 93 ? 5.491 0.799 -0.713 1.00 96.44 93 LEU A N 1
ATOM 676 C CA . LEU A 1 93 ? 4.487 0.519 0.318 1.00 96.44 93 LEU A CA 1
ATOM 677 C C . LEU A 1 93 ? 4.883 -0.698 1.164 1.00 96.44 93 LEU A C 1
ATOM 679 O O . LEU A 1 93 ? 4.794 -0.643 2.389 1.00 96.44 93 LEU A O 1
ATOM 683 N N . ALA A 1 94 ? 5.375 -1.768 0.533 1.00 96.19 94 ALA A N 1
ATOM 684 C CA . ALA A 1 94 ? 5.854 -2.953 1.237 1.00 96.19 94 ALA A CA 1
ATOM 685 C C . ALA A 1 94 ? 6.999 -2.618 2.204 1.00 96.19 94 ALA A C 1
ATOM 687 O O . ALA A 1 94 ? 6.959 -3.019 3.365 1.00 96.19 94 ALA A O 1
ATOM 688 N N . ALA A 1 95 ? 7.981 -1.831 1.756 1.00 96.38 95 ALA A N 1
ATOM 689 C CA . ALA A 1 95 ? 9.092 -1.381 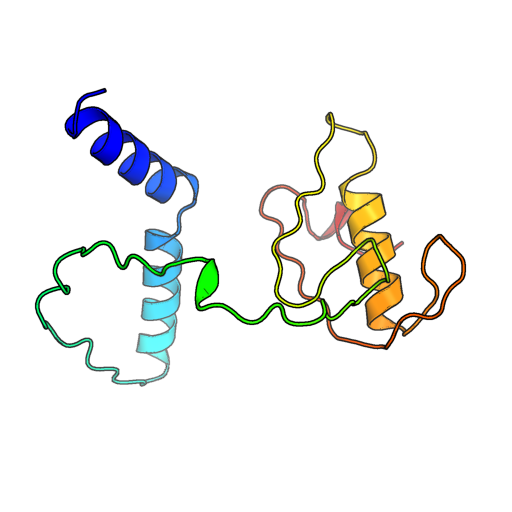2.588 1.00 96.38 95 ALA A CA 1
ATOM 690 C C . ALA A 1 95 ? 8.620 -0.518 3.768 1.00 96.38 95 ALA A C 1
ATOM 692 O O . ALA A 1 95 ? 9.095 -0.700 4.888 1.00 96.38 95 ALA A O 1
ATOM 693 N N . ALA A 1 96 ? 7.659 0.389 3.551 1.00 97.12 96 ALA A N 1
ATOM 694 C CA . ALA A 1 96 ? 7.080 1.189 4.630 1.00 97.12 96 ALA A CA 1
ATOM 695 C C . ALA A 1 96 ? 6.435 0.307 5.713 1.00 97.12 96 ALA A C 1
ATOM 697 O O . ALA A 1 96 ? 6.629 0.569 6.902 1.00 97.12 96 ALA A O 1
ATOM 698 N N . VAL A 1 97 ? 5.739 -0.763 5.316 1.00 97.75 97 VAL A N 1
ATOM 699 C CA . VAL A 1 97 ? 5.136 -1.731 6.245 1.00 97.75 97 VAL A CA 1
ATOM 700 C C . VAL A 1 97 ? 6.194 -2.542 6.985 1.00 97.75 97 VAL A C 1
ATOM 702 O O . VAL A 1 97 ? 6.117 -2.648 8.206 1.00 97.75 97 VAL A O 1
ATOM 705 N N . THR A 1 98 ? 7.204 -3.085 6.303 1.00 97.31 98 THR A N 1
ATOM 706 C CA . THR A 1 98 ? 8.169 -3.997 6.944 1.00 97.31 98 THR A CA 1
ATOM 707 C C . THR A 1 98 ? 9.032 -3.328 8.007 1.00 97.31 98 THR A C 1
ATOM 709 O O . THR A 1 98 ? 9.389 -3.973 8.991 1.00 97.31 98 THR A O 1
ATOM 712 N N . ILE A 1 99 ? 9.321 -2.032 7.864 1.00 96.81 99 ILE A N 1
ATOM 713 C CA . ILE A 1 99 ? 10.140 -1.286 8.834 1.00 96.81 99 ILE A CA 1
ATOM 714 C C . ILE A 1 99 ? 9.320 -0.393 9.779 1.00 96.81 99 ILE A C 1
ATOM 716 O O . ILE A 1 99 ? 9.900 0.260 10.646 1.00 96.81 99 ILE A O 1
ATOM 720 N N . GLY A 1 100 ? 7.995 -0.307 9.607 1.00 96.56 100 GLY A N 1
ATOM 721 C CA . GLY A 1 100 ? 7.166 0.678 10.318 1.00 96.56 100 GLY A CA 1
ATOM 722 C C . GLY A 1 100 ? 7.566 2.124 9.992 1.00 96.56 100 GLY A C 1
ATOM 723 O O . GLY A 1 100 ? 7.731 2.962 10.882 1.00 96.56 100 GLY A O 1
ATOM 724 N N . GLY A 1 101 ? 7.814 2.388 8.708 1.00 96.75 101 GLY A N 1
ATOM 725 C CA . GLY A 1 101 ? 8.345 3.641 8.186 1.00 96.75 101 GLY A CA 1
ATOM 726 C C . GLY A 1 101 ? 7.302 4.753 8.087 1.00 96.75 101 GLY A C 1
ATOM 727 O O . GLY A 1 101 ? 6.479 4.969 8.983 1.00 96.75 101 GLY A O 1
ATOM 728 N N . ARG A 1 102 ? 7.359 5.505 6.985 1.00 97.25 102 ARG A N 1
ATOM 729 C CA . ARG A 1 102 ? 6.400 6.571 6.686 1.00 97.25 102 ARG A CA 1
ATOM 730 C C . ARG A 1 102 ? 5.678 6.304 5.381 1.00 97.25 102 ARG A C 1
ATOM 732 O O . ARG A 1 102 ? 6.284 5.839 4.419 1.00 97.25 102 ARG A O 1
ATOM 739 N N . TRP A 1 103 ? 4.402 6.651 5.368 1.00 97.12 103 TRP A N 1
ATOM 740 C CA . TRP A 1 103 ? 3.600 6.721 4.161 1.00 97.12 103 TRP A CA 1
ATOM 741 C C . TRP A 1 103 ? 4.010 7.926 3.298 1.00 97.12 103 TRP A C 1
ATOM 743 O O . TRP A 1 103 ? 4.660 8.848 3.803 1.00 97.12 103 TRP A O 1
ATOM 753 N N . PRO A 1 104 ? 3.629 7.954 2.008 1.00 94.75 104 PRO A N 1
ATOM 754 C CA . PRO A 1 104 ? 3.896 9.087 1.117 1.00 94.75 104 PRO A CA 1
ATOM 755 C C . PRO A 1 104 ? 3.401 10.448 1.630 1.00 94.75 104 PRO A C 1
ATOM 757 O O . PRO A 1 104 ? 4.008 11.471 1.327 1.00 94.75 104 PRO A O 1
ATOM 760 N N . ASP A 1 105 ? 2.336 10.472 2.435 1.00 95.88 105 ASP A N 1
ATOM 761 C CA . ASP A 1 105 ? 1.817 11.686 3.086 1.00 95.88 105 ASP A CA 1
ATOM 762 C C . ASP A 1 105 ? 2.605 12.102 4.349 1.00 95.88 105 ASP A C 1
ATOM 764 O O . ASP A 1 105 ? 2.295 13.105 4.993 1.00 95.88 105 ASP A O 1
ATOM 768 N N . GLY A 1 106 ? 3.631 11.333 4.722 1.00 96.12 106 GLY A N 1
ATOM 769 C CA . GLY A 1 106 ? 4.482 11.548 5.887 1.00 96.12 106 GLY A CA 1
ATOM 770 C C . GLY A 1 106 ? 3.967 10.932 7.192 1.00 96.12 106 GLY A C 1
ATOM 771 O O . GLY A 1 106 ? 4.713 10.929 8.182 1.00 96.12 106 GLY A O 1
ATOM 772 N N . SER A 1 107 ? 2.749 10.387 7.229 1.00 96.19 107 SER A N 1
ATOM 773 C CA . SER A 1 107 ? 2.199 9.713 8.410 1.00 96.19 107 SER A CA 1
ATOM 774 C C . SER A 1 107 ? 2.942 8.402 8.715 1.00 96.19 107 SER A C 1
ATOM 776 O O . SER A 1 107 ? 3.654 7.854 7.872 1.00 96.19 107 SER A O 1
ATOM 778 N N . ARG A 1 108 ? 2.882 7.928 9.967 1.00 95.75 108 ARG A N 1
ATOM 779 C CA . ARG A 1 108 ? 3.620 6.725 10.396 1.00 95.75 108 ARG A CA 1
ATOM 780 C C . ARG A 1 108 ? 2.878 5.452 9.999 1.00 95.75 108 ARG A C 1
ATOM 782 O O . ARG A 1 108 ? 1.670 5.361 10.195 1.00 95.75 108 ARG A O 1
ATOM 789 N N . CYS A 1 109 ? 3.629 4.457 9.540 1.00 96.19 109 CYS A N 1
ATOM 790 C CA . CYS A 1 109 ? 3.134 3.108 9.301 1.00 96.19 109 CYS A CA 1
ATOM 791 C C . CYS A 1 109 ? 3.368 2.222 10.532 1.00 96.19 109 CYS A C 1
ATOM 793 O O . CYS A 1 109 ? 4.437 2.270 11.143 1.00 96.19 109 CYS A O 1
ATOM 795 N N . ALA A 1 110 ? 2.393 1.383 10.884 1.00 92.38 110 ALA A N 1
ATOM 796 C CA . ALA A 1 110 ? 2.623 0.294 11.829 1.00 92.38 110 ALA A CA 1
ATOM 797 C C . ALA A 1 110 ? 3.500 -0.785 11.172 1.00 92.38 110 ALA A C 1
ATOM 799 O O . ALA A 1 110 ? 3.291 -1.117 10.006 1.00 92.38 110 ALA A O 1
ATOM 800 N N . ALA A 1 111 ? 4.478 -1.324 11.903 1.00 96.00 111 ALA A N 1
ATOM 801 C CA . ALA A 1 111 ? 5.330 -2.386 11.374 1.00 96.00 111 ALA A CA 1
ATOM 802 C C . ALA A 1 111 ? 4.534 -3.688 11.174 1.00 96.00 111 ALA A C 1
ATOM 804 O O . ALA A 1 111 ? 3.702 -4.044 12.011 1.00 96.00 111 ALA A O 1
ATOM 805 N N . GLY A 1 112 ? 4.808 -4.411 10.090 1.00 95.81 112 GLY A N 1
ATOM 806 C CA . GLY A 1 112 ? 4.126 -5.658 9.757 1.00 95.81 112 GLY A CA 1
ATOM 807 C C . GLY A 1 112 ? 4.896 -6.513 8.756 1.00 95.81 112 GLY A C 1
ATOM 808 O O . GLY A 1 112 ? 5.941 -6.123 8.249 1.00 95.81 112 GLY A O 1
ATOM 809 N N . ASN A 1 113 ? 4.369 -7.698 8.462 1.00 97.06 113 ASN A N 1
ATOM 810 C CA . ASN A 1 113 ? 4.966 -8.604 7.484 1.00 97.06 113 ASN A CA 1
ATOM 811 C C . ASN A 1 113 ? 4.320 -8.410 6.110 1.00 97.06 113 ASN A C 1
ATOM 813 O O . ASN A 1 113 ? 3.110 -8.202 6.018 1.00 97.06 113 ASN A O 1
ATOM 817 N N . VAL A 1 114 ? 5.117 -8.538 5.049 1.00 95.69 114 VAL A N 1
ATOM 818 C CA . VAL A 1 114 ? 4.647 -8.486 3.660 1.00 95.69 114 VAL A CA 1
ATOM 819 C C . VAL A 1 114 ? 5.097 -9.747 2.934 1.00 95.69 114 VAL A C 1
ATOM 821 O O . VAL A 1 114 ? 6.262 -10.130 3.017 1.00 95.69 114 VAL A O 1
ATOM 824 N N . LEU A 1 115 ? 4.169 -10.380 2.217 1.00 94.50 115 LEU A N 1
ATOM 825 C CA . LEU A 1 115 ? 4.449 -11.461 1.277 1.00 94.50 115 LEU A CA 1
ATOM 826 C C . LEU A 1 115 ? 4.236 -10.930 -0.137 1.00 94.50 115 LEU A C 1
ATOM 828 O O . LEU A 1 115 ? 3.189 -10.353 -0.428 1.00 94.50 115 LEU A O 1
ATOM 832 N N . ILE A 1 116 ? 5.216 -11.152 -1.006 1.00 90.25 116 ILE A N 1
ATOM 833 C CA . ILE A 1 116 ? 5.137 -10.794 -2.418 1.00 90.25 116 ILE A CA 1
ATOM 834 C C . ILE A 1 116 ? 5.116 -12.081 -3.224 1.00 90.25 116 ILE A C 1
ATOM 836 O O . ILE A 1 116 ? 5.973 -12.946 -3.051 1.00 90.25 116 ILE A O 1
ATOM 840 N N . TRP A 1 117 ? 4.140 -12.184 -4.114 1.00 88.00 117 TRP A N 1
ATOM 841 C CA . TRP A 1 117 ? 4.079 -13.219 -5.130 1.00 88.00 117 TRP A CA 1
ATOM 842 C C . TRP A 1 117 ? 4.082 -12.520 -6.486 1.00 88.00 117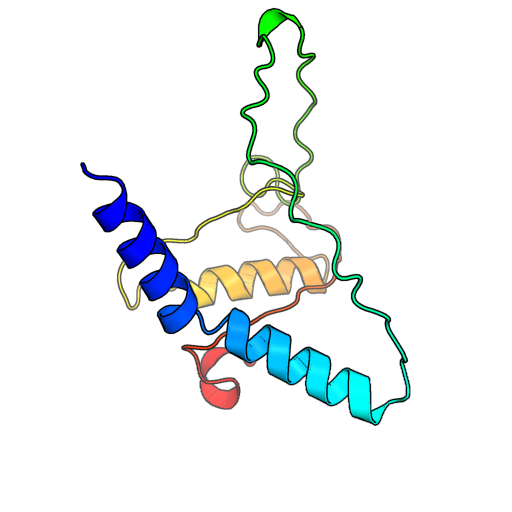 TRP A C 1
ATOM 844 O O . TRP A 1 117 ? 3.147 -11.786 -6.796 1.00 88.00 117 TRP A O 1
ATOM 854 N N . SER A 1 118 ? 5.127 -12.748 -7.283 1.00 79.69 118 SER A N 1
ATOM 855 C CA . SER A 1 118 ? 5.126 -12.411 -8.707 1.00 79.69 118 SER A CA 1
ATOM 856 C C . SER A 1 118 ? 5.308 -13.671 -9.546 1.00 79.69 118 SER A C 1
ATOM 858 O O . SER A 1 118 ? 6.109 -14.537 -9.197 1.00 79.69 118 SER A O 1
ATOM 860 N N . GLY A 1 119 ? 4.521 -13.787 -10.615 1.00 74.88 119 GLY A N 1
ATOM 861 C CA . GLY A 1 119 ? 4.728 -14.758 -11.694 1.00 74.88 119 GLY A CA 1
ATOM 862 C C . GLY A 1 119 ? 5.193 -14.108 -13.003 1.00 74.88 119 GLY A C 1
ATOM 863 O O . GLY A 1 119 ? 5.492 -14.821 -13.953 1.00 74.88 119 GLY A O 1
ATOM 864 N N . GLU A 1 120 ? 5.230 -12.773 -13.052 1.00 66.94 120 GLU A N 1
ATOM 865 C CA . GLU A 1 120 ? 5.644 -11.974 -14.214 1.00 66.94 120 GLU A CA 1
ATOM 866 C C . GLU A 1 120 ? 7.085 -11.475 -14.050 1.00 66.94 120 GLU A C 1
ATOM 868 O O . GLU A 1 120 ? 7.879 -11.533 -14.987 1.00 66.94 120 GLU A O 1
ATOM 873 N N . ASP A 1 121 ? 7.416 -10.995 -12.849 1.00 68.38 121 ASP A N 1
ATOM 874 C CA . ASP A 1 121 ? 8.684 -10.340 -12.561 1.00 68.38 121 ASP A CA 1
ATOM 875 C C . ASP A 1 121 ? 9.721 -11.340 -12.051 1.00 68.38 121 ASP A C 1
ATOM 877 O O . ASP A 1 121 ? 9.460 -12.136 -11.143 1.00 68.38 121 ASP A O 1
ATOM 881 N N . ASP A 1 122 ? 10.938 -11.243 -12.583 1.00 69.06 122 ASP A N 1
ATOM 882 C CA . ASP A 1 122 ? 12.059 -12.029 -12.085 1.00 69.06 122 ASP A CA 1
ATOM 883 C C . ASP A 1 122 ? 12.505 -11.533 -10.699 1.00 69.06 122 ASP A C 1
ATOM 885 O O . ASP A 1 122 ? 12.713 -10.333 -10.468 1.00 69.06 122 ASP A O 1
ATOM 889 N N . TYR A 1 123 ? 12.674 -12.475 -9.764 1.00 63.53 123 TYR A N 1
ATOM 890 C CA . TYR A 1 123 ? 13.023 -12.153 -8.381 1.00 63.53 123 TYR A CA 1
ATOM 891 C C . TYR A 1 123 ? 14.400 -11.487 -8.272 1.00 63.53 123 TYR A C 1
ATOM 893 O O . TYR A 1 123 ? 14.601 -10.647 -7.399 1.00 63.53 123 TYR A O 1
ATOM 901 N N . THR A 1 124 ? 15.343 -11.829 -9.152 1.00 67.44 124 THR A N 1
ATOM 902 C CA . THR A 1 124 ? 16.716 -11.317 -9.093 1.00 67.44 124 THR A CA 1
ATOM 903 C C . THR A 1 124 ? 16.856 -9.898 -9.635 1.00 67.44 124 THR A C 1
ATOM 905 O O . THR A 1 124 ? 17.649 -9.137 -9.084 1.00 67.44 124 THR A O 1
ATOM 908 N N . ASP A 1 125 ? 16.083 -9.513 -10.656 1.00 60.06 125 ASP A N 1
ATOM 909 C CA . ASP A 1 125 ? 16.210 -8.187 -11.285 1.00 60.06 125 ASP A CA 1
ATOM 910 C C . ASP A 1 125 ? 15.186 -7.156 -10.765 1.00 60.06 125 ASP A C 1
ATOM 912 O O . ASP A 1 125 ? 15.501 -5.971 -10.619 1.00 60.06 125 ASP A O 1
ATOM 916 N N . THR A 1 126 ? 13.962 -7.588 -10.433 1.00 62.62 126 THR A N 1
ATOM 917 C CA . THR A 1 126 ? 12.851 -6.656 -10.152 1.00 62.62 126 THR A CA 1
ATOM 918 C C . THR A 1 126 ? 12.429 -6.608 -8.685 1.00 62.62 126 THR A C 1
ATOM 920 O O . THR A 1 126 ? 12.113 -5.530 -8.179 1.00 62.62 126 THR A O 1
ATOM 923 N N . LEU A 1 127 ? 12.406 -7.749 -7.987 1.00 65.12 127 LEU A N 1
ATOM 924 C CA . LEU A 1 127 ? 11.816 -7.833 -6.642 1.00 65.12 127 LEU A CA 1
ATOM 925 C C . LEU A 1 127 ? 12.804 -7.584 -5.500 1.00 65.12 127 LEU A C 1
ATOM 927 O O . LEU A 1 127 ? 12.378 -7.252 -4.391 1.00 65.12 127 LEU A O 1
ATOM 931 N N . LEU A 1 128 ? 14.108 -7.741 -5.735 1.00 67.06 128 LEU A N 1
ATOM 932 C CA . LEU A 1 128 ? 15.102 -7.455 -4.707 1.00 67.06 128 LEU A CA 1
ATOM 933 C C . LEU A 1 128 ? 15.184 -5.940 -4.431 1.00 67.06 128 LEU A C 1
ATOM 935 O O . LEU A 1 128 ? 15.311 -5.151 -5.372 1.00 67.06 128 LEU A O 1
ATOM 939 N N . PRO A 1 129 ? 15.142 -5.514 -3.153 1.00 55.88 129 PRO A N 1
ATOM 940 C CA . PRO A 1 129 ? 15.356 -4.117 -2.788 1.00 55.88 129 PRO A CA 1
ATOM 941 C C . PRO A 1 129 ? 16.724 -3.619 -3.279 1.00 55.88 129 PRO A C 1
ATOM 943 O O . PRO A 1 129 ? 17.724 -4.319 -3.108 1.00 55.88 129 PRO A O 1
ATOM 946 N N . ARG A 1 130 ? 16.762 -2.412 -3.858 1.00 56.91 130 ARG A N 1
ATOM 947 C CA . ARG A 1 130 ? 18.000 -1.680 -4.176 1.00 56.91 130 ARG A CA 1
ATOM 948 C C . ARG A 1 130 ? 18.352 -0.693 -3.071 1.00 56.91 130 ARG A C 1
ATOM 950 O O . ARG A 1 130 ? 17.404 -0.118 -2.491 1.00 56.91 130 ARG A O 1
#

Secondary structure (DSSP, 8-state):
--HHHHHHHHHHHHHHHTHHHHHHHHHHHHHHTT-------PPPPP-------GGGPPPPPPPEEETTTEETTS-------TTSSHHHHHHHHHHHHHHT-B-TTSPBPPP-------SSS-IIIIIS--

Sequence (130 aa):
MKKQDYDHFAASLDEDAGIAGAMNSVAAHARSTGATGQFGTEPLPKSTVVLTCGADLTPEPVQWLWPDWLALGKFHLLAGAPGQGKTTIAMGLAAAVTIGGRWPDGSRCAAGNVLIWSGEDDYTDTLLPR